Protein AF-A0A060BXF2-F1 (afdb_monomer_lite)

pLDDT: mean 92.51, std 9.1, range [56.09, 98.44]

Foldseek 3Di:
DKDKDWDWDDDPDQKIKIKIFIGGPVRHTQQPFFWKKAKDKDDDKFWQAPPPDQAHHRIGTAHRRMGITMMGDPDDMKMKMDTVPDDIDID

Radius of gyration: 12.57 Å; chains: 1; bounding box: 30×26×34 Å

InterPro domains:
  IPR013783 Immunoglobulin-like fold [G3DSA:2.60.40.10] (5-88)

Sequence (91 aa):
EAQLEMNHVPLKGDTILIEVQIKDKDGIRCLDSRKRVEFQLAGEGRLIQNQGTATGSRKIQAANGKAYIKAVIEGKCSVFATVEDMPVSSI

Secondary structure (DSSP, 8-state):
--EEEEEEEE-STTEEEEEEEEE-TTS-B-TT---EEEEEEEEEEEEE--SSSTTS-SEEE-BTTEEEEEEEEEEEEEEEEEETTS--EE-

Structure (mmCIF, N/CA/C/O backbone):
data_AF-A0A060BXF2-F1
#
_entry.id   AF-A0A060BXF2-F1
#
loop_
_atom_site.group_PDB
_atom_site.id
_atom_site.type_symbol
_atom_site.label_atom_id
_atom_site.label_alt_id
_atom_site.label_comp_id
_atom_site.label_asym_id
_atom_site.label_entity_id
_atom_site.label_seq_id
_atom_site.pdbx_PDB_ins_code
_atom_site.Cartn_x
_atom_site.Cartn_y
_atom_site.Cartn_z
_atom_site.occupancy
_atom_site.B_iso_or_equiv
_atom_site.auth_seq_id
_atom_site.auth_comp_id
_atom_site.auth_asym_id
_atom_site.auth_atom_id
_atom_site.pdbx_PDB_model_num
ATOM 1 N N . GLU A 1 1 ? 10.401 8.747 -16.978 1.00 57.84 1 GLU A N 1
ATOM 2 C CA . GLU A 1 1 ? 10.668 8.081 -15.687 1.00 57.84 1 GLU A CA 1
ATOM 3 C C . GLU A 1 1 ? 9.393 7.394 -15.232 1.00 57.84 1 GLU A C 1
ATOM 5 O O . GLU A 1 1 ? 8.327 7.812 -15.664 1.00 57.84 1 GLU A O 1
ATOM 10 N N . ALA A 1 2 ? 9.486 6.314 -14.463 1.00 73.69 2 ALA A N 1
ATOM 11 C CA . ALA A 1 2 ? 8.300 5.618 -13.977 1.00 73.69 2 ALA A CA 1
ATOM 12 C C . ALA A 1 2 ? 7.547 6.470 -12.941 1.00 73.69 2 ALA A C 1
ATOM 14 O O . ALA A 1 2 ? 8.163 7.214 -12.179 1.00 73.69 2 ALA A O 1
ATOM 15 N N . GLN A 1 3 ? 6.223 6.370 -12.948 1.00 86.06 3 GLN A N 1
ATOM 16 C CA . GLN A 1 3 ? 5.316 7.182 -12.145 1.00 86.06 3 GLN A CA 1
ATOM 17 C C . GLN A 1 3 ? 4.591 6.313 -11.116 1.00 86.06 3 GLN A C 1
ATOM 19 O O . GLN A 1 3 ? 4.310 5.137 -11.355 1.00 86.06 3 GLN A O 1
ATOM 24 N N . LEU A 1 4 ? 4.259 6.906 -9.973 1.00 90.38 4 LEU A N 1
ATOM 25 C CA . LEU A 1 4 ? 3.448 6.272 -8.942 1.00 90.38 4 LEU A CA 1
ATOM 26 C C . LEU A 1 4 ? 2.102 6.977 -8.877 1.00 90.38 4 LEU A C 1
ATOM 28 O O . LEU A 1 4 ? 2.032 8.185 -8.665 1.00 90.38 4 LEU A O 1
ATOM 32 N N . GLU A 1 5 ? 1.038 6.208 -9.051 1.00 93.25 5 GLU A N 1
ATOM 33 C CA . GLU A 1 5 ? -0.322 6.669 -8.821 1.00 93.25 5 GLU A CA 1
ATOM 34 C C . GLU A 1 5 ? -0.808 6.086 -7.499 1.00 93.25 5 GLU A C 1
ATOM 36 O O . GLU A 1 5 ? -0.811 4.867 -7.317 1.00 93.25 5 GLU A O 1
ATOM 41 N N . MET A 1 6 ? -1.203 6.956 -6.575 1.00 94.62 6 MET A N 1
ATOM 42 C CA . MET A 1 6 ? -1.805 6.557 -5.311 1.00 94.62 6 MET A CA 1
ATOM 43 C C . MET A 1 6 ? -3.310 6.801 -5.376 1.00 94.62 6 MET A C 1
ATOM 45 O O . MET A 1 6 ? -3.755 7.811 -5.907 1.00 94.62 6 MET A O 1
ATOM 49 N N . ASN A 1 7 ? -4.087 5.878 -4.823 1.00 96.00 7 ASN A N 1
ATOM 50 C CA . ASN A 1 7 ? -5.526 6.010 -4.634 1.00 96.00 7 ASN A CA 1
ATOM 51 C C . ASN A 1 7 ? -5.905 5.474 -3.253 1.00 96.00 7 ASN A C 1
ATOM 53 O O . ASN A 1 7 ? -5.149 4.723 -2.635 1.00 96.00 7 ASN A O 1
ATOM 57 N N . HIS A 1 8 ? -7.094 5.821 -2.770 1.00 95.69 8 HIS A N 1
ATOM 58 C CA . HIS A 1 8 ? -7.642 5.214 -1.564 1.00 95.69 8 HIS A CA 1
ATOM 59 C C . HIS A 1 8 ? -9.136 4.936 -1.703 1.00 95.69 8 HIS A C 1
ATOM 61 O O . HIS A 1 8 ? -9.850 5.621 -2.433 1.00 95.69 8 HIS A O 1
ATOM 67 N N . VAL A 1 9 ? -9.604 3.918 -0.984 1.00 96.31 9 VAL A N 1
ATOM 68 C CA . VAL A 1 9 ? -11.017 3.545 -0.908 1.00 96.31 9 VAL A CA 1
ATOM 69 C C . VAL A 1 9 ? -11.410 3.411 0.564 1.00 96.31 9 VAL A C 1
ATOM 71 O O . VAL A 1 9 ? -10.747 2.668 1.296 1.00 96.31 9 VAL A O 1
ATOM 74 N N . PRO A 1 10 ? -12.471 4.094 1.024 1.00 96.50 10 PRO A N 1
ATOM 75 C CA . PRO A 1 10 ? -13.013 3.879 2.360 1.00 96.50 10 PRO A CA 1
ATOM 76 C C . PRO A 1 10 ? -13.475 2.430 2.556 1.00 96.50 10 PRO A C 1
ATOM 78 O O . PRO A 1 10 ? -14.094 1.836 1.674 1.00 96.50 10 PRO A O 1
ATOM 81 N N . LEU A 1 11 ? -13.178 1.858 3.719 1.00 95.56 11 LEU A N 1
ATOM 82 C CA . LEU A 1 11 ? -13.701 0.570 4.171 1.00 95.56 11 LEU A CA 1
ATOM 83 C C . LEU A 1 11 ? -14.716 0.806 5.305 1.00 95.56 11 LEU A C 1
ATOM 85 O O . LEU A 1 11 ? -15.504 1.746 5.267 1.00 95.56 11 LEU A O 1
ATOM 89 N N . LYS A 1 12 ? -14.750 -0.082 6.305 1.00 94.19 12 LYS A N 1
ATOM 90 C CA . LYS A 1 12 ? -15.659 0.020 7.450 1.00 94.19 12 LYS A CA 1
ATOM 91 C C . LYS A 1 12 ? -15.066 0.918 8.539 1.00 94.19 12 LYS A C 1
ATOM 93 O O . LYS A 1 12 ? -13.923 0.708 8.946 1.00 94.19 12 LYS A O 1
ATOM 98 N N . GLY A 1 13 ? -15.888 1.827 9.066 1.00 94.50 13 GLY A N 1
ATOM 99 C CA . GLY A 1 13 ? -15.470 2.795 10.084 1.00 94.50 13 GLY A CA 1
ATOM 100 C C . GLY A 1 13 ? -14.379 3.713 9.541 1.00 94.50 13 GLY A C 1
ATOM 101 O O . GLY A 1 13 ? -14.380 4.039 8.359 1.00 94.50 13 GLY A O 1
ATOM 102 N N . ASP A 1 14 ? -13.401 4.031 10.377 1.00 95.75 14 ASP A N 1
ATOM 103 C CA . ASP A 1 14 ? -12.310 4.955 10.038 1.00 95.75 14 ASP A CA 1
ATOM 104 C C . ASP A 1 14 ? -11.173 4.289 9.247 1.00 95.75 14 ASP A C 1
ATOM 106 O O . ASP A 1 14 ? -10.061 4.804 9.159 1.00 95.75 14 ASP A O 1
ATOM 110 N N . THR A 1 15 ? -11.414 3.096 8.693 1.00 97.31 15 THR A N 1
ATOM 111 C CA . THR A 1 15 ? -10.400 2.356 7.939 1.00 97.31 15 THR A CA 1
ATOM 112 C C . THR A 1 15 ? -10.485 2.680 6.454 1.00 97.31 15 THR A C 1
ATOM 114 O O . THR A 1 15 ? -11.553 2.571 5.858 1.00 97.31 15 THR A O 1
ATOM 117 N N . ILE A 1 16 ? -9.348 2.960 5.824 1.00 97.69 16 ILE A N 1
ATOM 118 C CA . ILE A 1 16 ? -9.201 3.078 4.370 1.00 97.69 16 ILE A CA 1
ATOM 119 C C . ILE A 1 16 ? -8.272 1.987 3.829 1.00 97.69 16 ILE A C 1
ATOM 121 O O . ILE A 1 16 ? -7.385 1.497 4.533 1.00 97.69 16 ILE A O 1
ATOM 125 N N . LEU A 1 17 ? -8.459 1.614 2.565 1.00 98.25 17 LEU A N 1
ATOM 126 C CA . LEU A 1 17 ? -7.501 0.846 1.778 1.00 98.25 17 LEU A CA 1
ATOM 127 C C . LEU A 1 17 ? -6.756 1.803 0.852 1.00 98.25 17 LEU A C 1
ATOM 129 O O . LEU A 1 17 ? -7.374 2.419 -0.009 1.00 98.25 17 LEU A O 1
ATOM 133 N N . ILE A 1 18 ? -5.444 1.898 1.012 1.00 97.94 18 ILE A N 1
ATOM 134 C CA . ILE A 1 18 ? -4.561 2.653 0.126 1.00 97.94 18 ILE A CA 1
ATOM 135 C C . ILE A 1 18 ? -4.052 1.697 -0.955 1.00 97.94 18 ILE A C 1
ATOM 137 O O . ILE A 1 18 ? -3.605 0.591 -0.645 1.00 97.94 18 ILE A O 1
ATOM 141 N N . GLU A 1 19 ? -4.124 2.124 -2.213 1.00 97.50 19 GLU A N 1
ATOM 142 C CA . GLU A 1 19 ? -3.578 1.451 -3.392 1.00 97.50 19 GLU A CA 1
ATOM 143 C C . GLU A 1 19 ? -2.442 2.300 -3.972 1.00 97.50 19 GLU A C 1
ATOM 145 O O . GLU A 1 19 ? -2.587 3.509 -4.138 1.00 97.50 19 GLU A O 1
ATOM 150 N N . VAL A 1 20 ? -1.332 1.657 -4.330 1.00 96.44 20 VAL A N 1
ATOM 151 C CA . VAL A 1 20 ? -0.272 2.246 -5.157 1.00 96.44 20 VAL A CA 1
ATOM 152 C C . VAL A 1 20 ? -0.161 1.442 -6.442 1.00 96.44 20 VAL A C 1
ATOM 154 O O . VAL A 1 20 ? 0.024 0.225 -6.394 1.00 96.44 20 VAL A O 1
ATOM 157 N N . GLN A 1 21 ? -0.241 2.126 -7.580 1.00 96.06 21 GLN A N 1
ATOM 158 C CA . GLN A 1 21 ? -0.037 1.580 -8.915 1.00 96.06 21 GLN A CA 1
ATOM 159 C C . GLN A 1 21 ? 1.255 2.143 -9.511 1.00 96.06 21 GLN A C 1
ATOM 161 O O . GLN A 1 21 ? 1.415 3.350 -9.681 1.00 96.06 21 GLN A O 1
ATOM 166 N N . ILE A 1 22 ? 2.156 1.242 -9.893 1.00 94.25 22 ILE A N 1
ATOM 167 C CA . ILE A 1 22 ? 3.377 1.572 -10.625 1.00 94.25 22 ILE A CA 1
ATOM 168 C C . ILE A 1 22 ? 3.027 1.693 -12.108 1.00 94.25 22 ILE A C 1
ATOM 170 O O . ILE A 1 22 ? 2.470 0.758 -12.699 1.00 94.25 22 ILE A O 1
ATOM 174 N N . LYS A 1 23 ? 3.344 2.841 -12.698 1.00 93.62 23 LYS A N 1
ATOM 175 C CA . LYS A 1 23 ? 3.172 3.140 -14.117 1.00 93.62 23 LYS A CA 1
ATOM 176 C C . LYS A 1 23 ? 4.516 3.464 -14.755 1.00 93.62 23 LYS A C 1
ATOM 178 O O . LYS A 1 23 ? 5.447 3.909 -14.084 1.00 93.62 23 LYS A O 1
ATOM 183 N N . ASP A 1 24 ? 4.625 3.247 -16.053 1.00 90.69 24 ASP A N 1
ATOM 184 C CA . ASP A 1 24 ? 5.755 3.737 -16.823 1.00 90.69 24 ASP A CA 1
ATOM 185 C C . ASP A 1 24 ? 5.625 5.246 -17.096 1.00 90.69 24 ASP A C 1
ATOM 187 O O . ASP A 1 24 ? 4.736 5.937 -16.592 1.00 90.69 24 ASP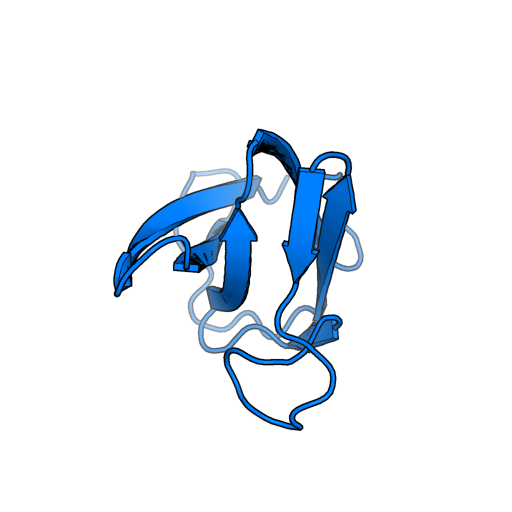 A O 1
ATOM 191 N N . LYS A 1 25 ? 6.561 5.770 -17.885 1.00 89.12 25 LYS A N 1
ATOM 192 C CA . LYS A 1 25 ? 6.612 7.186 -18.266 1.00 89.12 25 LYS A CA 1
ATOM 193 C C . LYS A 1 25 ? 5.411 7.646 -19.099 1.00 89.12 25 LYS A C 1
ATOM 195 O O . LYS A 1 25 ? 5.142 8.842 -19.130 1.00 89.12 25 LYS A O 1
ATOM 200 N N . ASP A 1 26 ? 4.738 6.712 -19.762 1.00 90.81 26 ASP A N 1
ATOM 201 C CA . ASP A 1 26 ? 3.615 6.960 -20.661 1.00 90.81 26 ASP A CA 1
ATOM 202 C C . ASP A 1 26 ? 2.276 6.750 -19.921 1.00 90.81 26 ASP A C 1
ATOM 204 O O . ASP A 1 26 ? 1.201 6.815 -20.515 1.00 90.81 26 ASP A O 1
ATOM 208 N N . GLY A 1 27 ? 2.325 6.517 -18.600 1.00 90.75 27 GLY A N 1
ATOM 209 C CA . GLY A 1 27 ? 1.156 6.305 -17.749 1.00 90.75 27 GLY A CA 1
ATOM 210 C C . GLY A 1 27 ? 0.563 4.896 -17.850 1.00 90.75 27 GLY A C 1
ATOM 211 O O . GLY A 1 27 ? -0.537 4.652 -17.343 1.00 90.75 27 GLY A O 1
ATOM 212 N N . ILE A 1 28 ? 1.268 3.951 -18.476 1.00 93.50 28 ILE A N 1
ATOM 213 C CA . ILE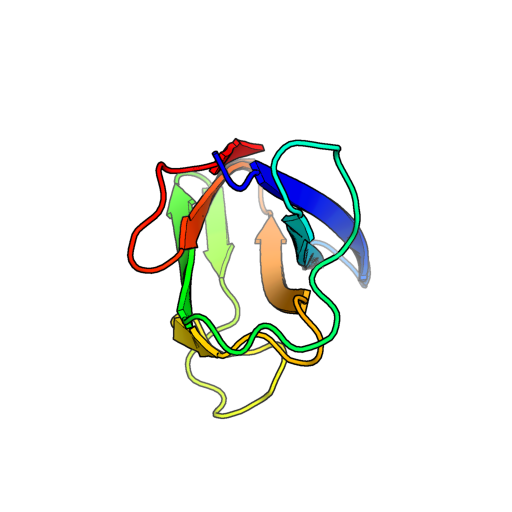 A 1 28 ? 0.812 2.571 -18.650 1.00 93.50 28 ILE A CA 1
ATOM 214 C C . ILE A 1 28 ? 1.204 1.748 -17.422 1.00 93.50 28 ILE A C 1
ATOM 216 O O . ILE A 1 28 ? 2.298 1.870 -16.878 1.00 93.50 28 ILE A O 1
ATOM 220 N N . ARG A 1 29 ? 0.297 0.886 -16.956 1.00 94.62 29 ARG A N 1
ATOM 221 C CA . ARG A 1 29 ? 0.516 0.041 -15.772 1.00 94.62 29 ARG A CA 1
ATOM 222 C C . ARG A 1 29 ? 1.620 -0.990 -16.016 1.00 94.62 29 ARG A C 1
ATOM 224 O O . ARG A 1 29 ? 1.518 -1.791 -16.942 1.00 94.62 29 ARG A O 1
ATOM 231 N N . CYS A 1 30 ? 2.603 -1.050 -15.121 1.00 93.62 30 CYS A N 1
ATOM 232 C CA . CYS A 1 30 ? 3.666 -2.057 -15.164 1.00 93.62 30 CYS A CA 1
ATOM 233 C C . CYS A 1 30 ? 3.190 -3.380 -14.538 1.00 93.62 30 CYS A C 1
ATOM 235 O O . CYS A 1 30 ? 3.455 -3.652 -13.367 1.00 93.62 30 CYS A O 1
ATOM 237 N N . LEU A 1 31 ? 2.452 -4.191 -15.303 1.00 93.56 31 LEU A N 1
ATOM 238 C CA . LEU A 1 31 ? 1.768 -5.403 -14.817 1.00 93.56 31 LEU A CA 1
ATOM 239 C C . LEU A 1 31 ? 2.690 -6.558 -14.402 1.00 93.56 31 LEU A C 1
ATOM 241 O O . LEU A 1 31 ? 2.213 -7.549 -13.864 1.00 93.56 31 LEU A O 1
ATOM 245 N N . ASP A 1 32 ? 3.987 -6.455 -14.640 1.00 92.69 32 ASP A N 1
ATOM 246 C CA . ASP A 1 32 ? 5.012 -7.420 -14.244 1.00 92.69 32 ASP A CA 1
ATOM 247 C C . ASP A 1 32 ? 5.909 -6.894 -13.111 1.00 92.69 32 ASP A C 1
ATOM 249 O O . ASP A 1 32 ? 6.742 -7.634 -12.579 1.00 92.69 32 ASP A O 1
ATOM 253 N N . SER A 1 33 ? 5.727 -5.633 -12.703 1.00 92.88 33 SER A N 1
ATOM 254 C CA . SER A 1 33 ? 6.558 -5.002 -11.685 1.00 92.88 33 SER A CA 1
ATOM 255 C C . SER A 1 33 ? 6.371 -5.667 -10.324 1.00 92.88 33 SER A C 1
ATOM 257 O O . SER A 1 33 ? 5.254 -5.793 -9.814 1.00 92.88 33 SER A O 1
ATOM 259 N N . ARG A 1 34 ? 7.510 -6.040 -9.728 1.00 94.88 34 ARG A N 1
ATOM 260 C CA . ARG A 1 34 ? 7.650 -6.592 -8.368 1.00 94.88 34 ARG A CA 1
ATOM 261 C C . ARG A 1 34 ? 8.464 -5.680 -7.456 1.00 94.88 34 ARG A C 1
ATOM 263 O O . ARG A 1 34 ? 8.993 -6.128 -6.437 1.00 94.88 34 ARG A O 1
ATOM 270 N N . LYS A 1 35 ? 8.623 -4.411 -7.846 1.00 93.69 35 LYS A N 1
ATOM 271 C CA . LYS A 1 35 ? 9.394 -3.440 -7.067 1.00 93.69 35 LYS A CA 1
ATOM 272 C C . LYS A 1 35 ? 8.820 -3.313 -5.659 1.00 93.69 35 LYS A C 1
ATOM 274 O O . LYS A 1 35 ? 7.608 -3.432 -5.457 1.00 93.69 35 LYS A O 1
ATOM 279 N N . ARG A 1 36 ? 9.698 -3.097 -4.680 1.00 95.25 36 ARG A N 1
ATOM 280 C CA . ARG A 1 36 ? 9.289 -2.894 -3.290 1.00 95.25 36 ARG A CA 1
ATOM 281 C C . ARG A 1 36 ? 8.677 -1.513 -3.127 1.00 95.25 36 ARG A C 1
ATOM 283 O O . ARG A 1 36 ? 9.275 -0.522 -3.533 1.00 95.25 36 ARG A O 1
ATOM 290 N N . VAL A 1 37 ? 7.505 -1.487 -2.509 1.00 95.50 37 VAL A N 1
ATOM 291 C CA . VAL A 1 37 ? 6.793 -0.290 -2.076 1.00 95.50 37 VAL A CA 1
ATOM 292 C C . VAL A 1 37 ? 6.915 -0.191 -0.559 1.00 95.50 37 VAL A C 1
ATOM 294 O O . VAL A 1 37 ? 6.673 -1.175 0.147 1.00 95.50 37 VAL A O 1
ATOM 297 N N . GLU A 1 38 ? 7.294 0.979 -0.054 1.00 96.44 38 GLU A N 1
ATOM 298 C CA . GLU A 1 38 ? 7.240 1.312 1.367 1.00 96.44 38 GLU A CA 1
ATOM 299 C C . GLU A 1 38 ? 6.188 2.393 1.611 1.00 96.44 38 GLU A C 1
ATOM 301 O O . GLU A 1 38 ? 6.244 3.475 1.032 1.00 96.44 38 GLU A O 1
ATOM 306 N N . PHE A 1 39 ? 5.254 2.101 2.512 1.00 96.75 39 PHE A N 1
ATOM 307 C CA . PHE A 1 39 ? 4.234 3.040 2.959 1.00 96.75 39 PHE A CA 1
ATOM 308 C C . PHE A 1 39 ? 4.670 3.769 4.230 1.00 96.75 39 PHE A C 1
ATOM 310 O O . PHE A 1 39 ? 5.269 3.182 5.137 1.00 96.75 39 PHE A O 1
ATOM 317 N N . GLN A 1 40 ? 4.325 5.047 4.322 1.00 96.69 40 GLN A N 1
ATOM 318 C CA . GLN A 1 40 ? 4.503 5.875 5.510 1.00 96.69 40 GLN A CA 1
ATOM 319 C C . GLN A 1 40 ? 3.252 6.729 5.717 1.00 96.69 40 GLN A C 1
ATOM 321 O O . GLN A 1 40 ? 2.562 7.076 4.764 1.00 96.69 40 GLN A O 1
ATOM 326 N N . LEU A 1 41 ? 2.950 7.053 6.969 1.00 96.94 41 LEU A N 1
ATOM 327 C CA . LEU A 1 41 ? 1.822 7.904 7.333 1.00 96.94 41 LEU A CA 1
ATOM 328 C C . LEU A 1 41 ? 2.298 8.907 8.380 1.00 96.94 41 LEU A C 1
ATOM 330 O O . LEU A 1 41 ? 2.987 8.523 9.325 1.00 96.94 41 LEU A O 1
ATOM 334 N N . ALA A 1 42 ? 1.926 10.170 8.198 1.00 96.75 42 ALA A N 1
ATOM 335 C CA . ALA A 1 42 ? 2.128 11.239 9.168 1.00 96.75 42 ALA A CA 1
ATOM 336 C C . ALA A 1 42 ? 0.777 11.853 9.559 1.00 96.75 42 ALA A C 1
ATOM 338 O O . ALA A 1 42 ? -0.075 12.048 8.695 1.00 96.75 42 ALA A O 1
ATOM 339 N N . GLY A 1 43 ? 0.599 12.181 10.840 1.00 95.81 43 GLY A N 1
ATOM 340 C CA . GLY A 1 43 ? -0.627 12.788 11.367 1.00 95.81 43 GLY A CA 1
ATOM 341 C C . GLY A 1 43 ? -1.433 11.863 12.280 1.00 95.81 43 GLY A C 1
ATOM 342 O O . GLY A 1 43 ? -0.885 10.951 12.899 1.00 95.81 43 GLY A O 1
ATOM 343 N N . GLU A 1 44 ? -2.731 12.140 12.378 1.00 95.38 44 GLU A N 1
ATOM 344 C CA . GLU A 1 44 ? -3.675 11.520 13.321 1.00 95.38 44 GLU A CA 1
ATOM 345 C C . GLU A 1 44 ? -4.262 10.217 12.765 1.00 95.38 44 GLU A C 1
ATOM 347 O O . GLU A 1 44 ? -5.437 10.113 12.410 1.00 95.38 44 GLU A O 1
ATOM 352 N N . GLY A 1 45 ? -3.402 9.215 12.616 1.00 96.25 45 GLY A N 1
ATOM 353 C CA . GLY A 1 45 ? -3.788 7.920 12.082 1.00 96.25 45 GLY A CA 1
ATOM 354 C C . GLY A 1 45 ? -2.659 6.909 12.164 1.00 96.25 45 GLY A C 1
ATOM 355 O O . GLY A 1 45 ? -1.563 7.182 12.658 1.00 96.25 45 GLY A O 1
ATOM 356 N N . ARG A 1 46 ? -2.917 5.700 11.670 1.00 97.50 46 ARG A N 1
ATOM 357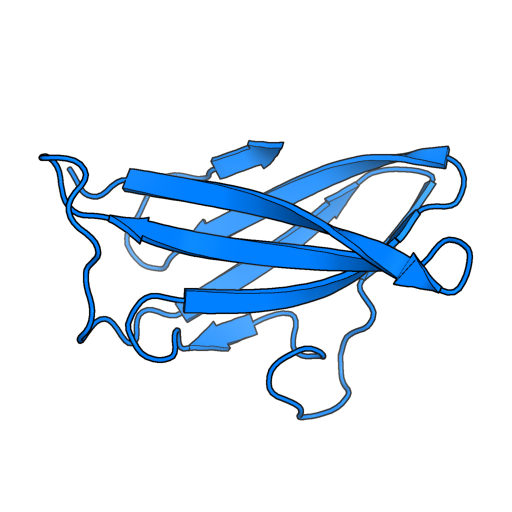 C CA . ARG A 1 46 ? -1.920 4.626 11.680 1.00 97.50 46 ARG A CA 1
ATOM 358 C C . ARG A 1 46 ? -2.114 3.641 10.546 1.00 97.50 46 ARG A C 1
ATOM 360 O O . ARG A 1 46 ? -3.230 3.243 10.222 1.00 97.50 46 ARG A O 1
ATOM 367 N N . LEU A 1 47 ? -0.998 3.161 10.008 1.00 98.06 47 LEU A N 1
ATOM 368 C CA . LEU A 1 47 ? -0.996 2.008 9.117 1.00 98.06 47 LEU A CA 1
ATOM 369 C C . LEU A 1 47 ? -1.361 0.744 9.908 1.00 98.06 47 LEU A C 1
ATOM 371 O O . LEU A 1 47 ? -0.822 0.486 10.988 1.00 98.06 47 LEU A O 1
ATOM 375 N N . ILE A 1 48 ? -2.247 -0.075 9.350 1.00 97.94 48 ILE A N 1
ATOM 376 C CA . ILE A 1 48 ? -2.499 -1.439 9.809 1.00 97.94 48 ILE A CA 1
ATOM 377 C C . ILE A 1 48 ? -1.412 -2.313 9.176 1.00 97.94 48 ILE A C 1
ATOM 379 O O . ILE A 1 48 ? -1.511 -2.726 8.025 1.00 97.94 48 ILE A O 1
ATOM 383 N N . GLN A 1 49 ? -0.335 -2.532 9.924 1.00 97.75 49 GLN A N 1
ATOM 384 C CA . GLN A 1 49 ? 0.914 -3.134 9.449 1.00 97.75 49 GLN A CA 1
ATOM 385 C C . GLN A 1 49 ? 1.362 -4.307 10.340 1.00 97.75 49 GLN A C 1
ATOM 387 O O . GLN A 1 49 ? 0.748 -4.575 11.371 1.00 97.75 49 GLN A O 1
ATOM 392 N N . ASN A 1 50 ? 2.452 -4.982 9.956 1.00 97.19 50 ASN A N 1
ATOM 393 C CA . ASN A 1 50 ? 3.057 -6.125 10.659 1.00 97.19 50 ASN A CA 1
ATOM 394 C C . ASN A 1 50 ? 2.155 -7.366 10.769 1.00 97.19 50 ASN A C 1
ATOM 396 O O . ASN A 1 50 ? 2.288 -8.152 11.701 1.00 97.19 50 ASN A O 1
ATOM 400 N N . GLN A 1 51 ? 1.247 -7.565 9.813 1.00 97.94 51 GLN A N 1
ATOM 401 C CA . GLN A 1 51 ? 0.347 -8.725 9.805 1.00 97.94 51 GLN A CA 1
ATOM 402 C C . GLN A 1 51 ? 0.883 -9.907 8.988 1.00 97.94 51 GLN A C 1
ATOM 404 O O . GLN A 1 51 ? 0.304 -10.987 9.036 1.00 97.94 51 GLN A O 1
ATOM 409 N N . GLY A 1 52 ? 1.937 -9.702 8.191 1.00 96.25 52 GLY A N 1
ATOM 410 C CA . GLY A 1 52 ? 2.415 -10.712 7.241 1.00 96.25 52 GLY A CA 1
ATOM 411 C C . GLY A 1 52 ? 1.432 -10.975 6.092 1.00 96.25 52 GLY A C 1
ATOM 412 O O . GLY A 1 52 ? 1.423 -12.063 5.527 1.00 96.25 52 GLY A O 1
ATOM 413 N N . THR A 1 53 ? 0.581 -9.998 5.756 1.00 97.62 53 THR A N 1
ATOM 414 C CA . THR A 1 53 ? -0.454 -10.113 4.715 1.00 97.62 53 THR A CA 1
ATOM 415 C C . THR A 1 53 ? -0.242 -9.109 3.583 1.00 97.62 53 THR A C 1
ATOM 417 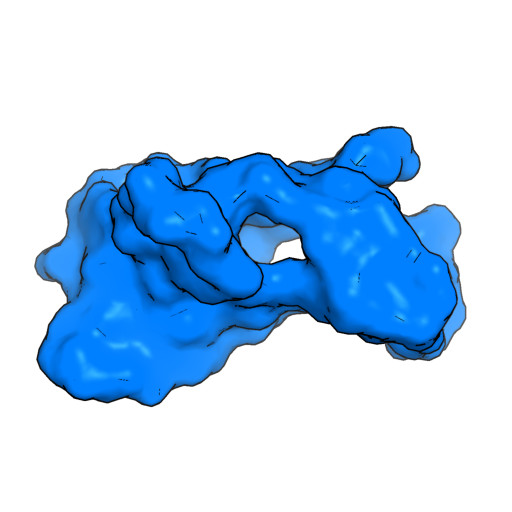O O . THR A 1 53 ? 0.444 -8.095 3.747 1.00 97.62 53 THR A O 1
ATOM 420 N N . ALA A 1 54 ? -0.890 -9.360 2.440 1.00 96.94 54 ALA A N 1
ATOM 421 C CA . ALA A 1 54 ? -0.783 -8.533 1.236 1.00 96.94 54 ALA A CA 1
ATOM 422 C C . ALA A 1 54 ? -1.294 -7.088 1.405 1.00 96.94 54 ALA A C 1
ATOM 424 O O . ALA A 1 54 ? -0.910 -6.213 0.641 1.00 96.94 54 ALA A O 1
ATOM 425 N N . THR A 1 55 ? -2.147 -6.830 2.401 1.00 97.56 55 THR A N 1
ATOM 426 C CA . THR A 1 55 ? -2.690 -5.492 2.704 1.00 97.56 55 THR A CA 1
ATOM 427 C C . THR A 1 55 ? -2.275 -4.986 4.088 1.00 97.56 55 THR A C 1
ATOM 429 O O . THR A 1 55 ? -2.858 -4.027 4.590 1.00 97.56 55 THR A O 1
ATOM 432 N N . GLY A 1 56 ? -1.359 -5.692 4.755 1.00 97.75 56 GLY A N 1
ATOM 433 C CA . GLY A 1 56 ? -0.991 -5.476 6.157 1.00 97.75 56 GLY A CA 1
ATOM 434 C C . GLY A 1 56 ? 0.519 -5.428 6.370 1.00 97.75 56 GLY A C 1
ATOM 435 O O . GLY A 1 56 ? 1.012 -5.784 7.443 1.00 97.75 56 GLY A O 1
ATOM 436 N N . SER A 1 57 ? 1.256 -5.033 5.333 1.00 98.12 57 SER A N 1
ATOM 437 C CA . SER A 1 57 ? 2.716 -4.980 5.315 1.00 98.12 57 SER A CA 1
ATOM 438 C C . SER A 1 57 ? 3.176 -3.595 4.875 1.00 98.12 57 SER A C 1
ATOM 440 O O . SER A 1 57 ? 2.844 -3.149 3.783 1.00 98.12 57 SER A O 1
ATOM 442 N N . ARG A 1 58 ? 3.966 -2.921 5.721 1.00 97.19 58 ARG A N 1
ATOM 443 C CA . ARG A 1 58 ? 4.514 -1.586 5.429 1.00 97.19 58 ARG A CA 1
ATOM 444 C C . ARG A 1 58 ? 5.464 -1.585 4.237 1.00 97.19 58 ARG A C 1
ATOM 446 O O . ARG A 1 58 ? 5.488 -0.626 3.479 1.00 97.19 58 ARG A O 1
ATOM 453 N N . LYS A 1 59 ? 6.263 -2.645 4.117 1.00 97.31 59 LYS A N 1
ATOM 454 C CA . LYS A 1 59 ? 7.191 -2.888 3.013 1.00 97.31 59 LYS A CA 1
ATOM 455 C C . LYS A 1 59 ? 6.722 -4.137 2.296 1.00 97.31 59 LYS A C 1
ATOM 457 O O . LYS A 1 59 ? 6.666 -5.198 2.916 1.00 97.31 59 LYS A O 1
ATOM 462 N N . ILE A 1 60 ? 6.368 -4.017 1.025 1.00 97.44 60 ILE A N 1
ATOM 463 C CA . ILE A 1 60 ? 5.830 -5.134 0.250 1.00 97.44 60 ILE A CA 1
ATOM 464 C C . ILE A 1 60 ? 6.244 -5.023 -1.214 1.00 97.44 60 ILE A C 1
ATOM 466 O O . ILE A 1 60 ? 6.361 -3.928 -1.753 1.00 97.44 60 ILE A O 1
ATOM 470 N N . GLN A 1 61 ? 6.497 -6.157 -1.861 1.00 96.69 61 GLN A N 1
ATOM 471 C CA . GLN A 1 61 ? 6.672 -6.181 -3.311 1.00 96.69 61 GLN A CA 1
ATOM 472 C C . GLN A 1 61 ? 5.323 -6.010 -3.996 1.00 96.69 61 GLN A C 1
ATOM 474 O O . GLN A 1 61 ? 4.338 -6.630 -3.597 1.00 96.69 61 GLN A O 1
ATOM 479 N N . ALA A 1 62 ? 5.291 -5.190 -5.040 1.00 95.81 62 ALA A N 1
ATOM 480 C CA . ALA A 1 62 ? 4.105 -5.058 -5.859 1.00 95.81 62 ALA A CA 1
ATOM 481 C C . ALA A 1 62 ? 3.707 -6.412 -6.482 1.00 95.81 62 ALA A C 1
ATOM 483 O O . ALA A 1 62 ? 4.551 -7.179 -6.946 1.00 95.81 62 ALA A O 1
ATOM 484 N N . ALA A 1 63 ? 2.408 -6.693 -6.503 1.00 97.12 63 ALA A N 1
ATOM 485 C CA . ALA A 1 63 ? 1.804 -7.782 -7.251 1.00 97.12 63 ALA A CA 1
ATOM 486 C C . ALA A 1 63 ? 1.166 -7.185 -8.505 1.00 97.12 63 ALA A C 1
ATOM 488 O O . ALA A 1 63 ? 0.232 -6.388 -8.425 1.00 97.12 63 ALA A O 1
ATOM 489 N N . ASN A 1 64 ? 1.708 -7.536 -9.6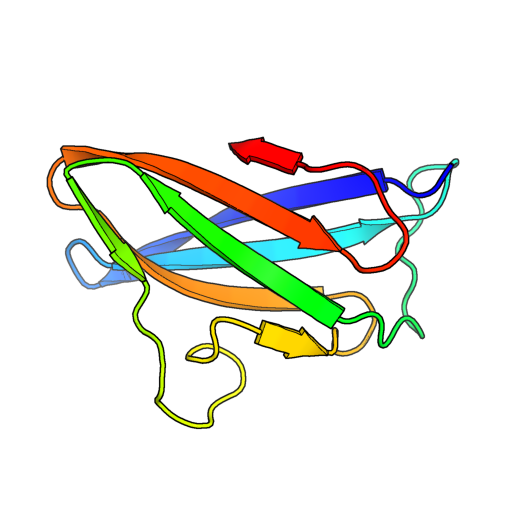67 1.00 96.25 64 ASN A N 1
ATOM 490 C CA . ASN A 1 64 ? 1.326 -6.974 -10.961 1.00 96.25 64 ASN A CA 1
ATOM 491 C C . ASN A 1 64 ? 1.369 -5.434 -11.001 1.00 96.25 64 ASN A C 1
ATOM 493 O O . ASN A 1 64 ? 0.443 -4.775 -11.481 1.00 96.25 64 ASN A O 1
ATOM 497 N N . GLY A 1 65 ? 2.425 -4.854 -10.421 1.00 94.75 65 GLY A N 1
ATOM 498 C CA . GLY A 1 65 ? 2.591 -3.405 -10.318 1.00 94.75 65 GLY A CA 1
ATOM 499 C C . GLY A 1 65 ? 1.683 -2.715 -9.305 1.00 94.75 65 GLY A C 1
ATOM 500 O O . GLY A 1 65 ? 1.678 -1.487 -9.274 1.00 94.75 65 GLY A O 1
ATOM 501 N N . LYS A 1 66 ? 0.947 -3.463 -8.474 1.00 96.88 66 LYS A N 1
ATOM 502 C CA . LYS A 1 66 ? 0.107 -2.910 -7.410 1.00 96.88 66 LYS A CA 1
ATOM 503 C C . LYS A 1 66 ? 0.569 -3.301 -6.015 1.00 96.88 66 LYS A C 1
ATOM 505 O O . LYS A 1 66 ? 0.953 -4.442 -5.779 1.00 96.88 66 LYS A O 1
ATOM 510 N N . ALA A 1 67 ? 0.458 -2.377 -5.073 1.00 97.50 67 ALA A N 1
ATOM 511 C CA . ALA A 1 67 ? 0.642 -2.641 -3.652 1.00 97.50 67 ALA A CA 1
ATOM 512 C C . ALA A 1 67 ? -0.485 -2.005 -2.842 1.00 97.50 67 ALA A C 1
ATOM 514 O O . ALA A 1 67 ? -1.050 -0.987 -3.241 1.00 97.50 67 ALA A O 1
ATOM 515 N N . TYR A 1 68 ? -0.787 -2.606 -1.693 1.00 98.19 68 TYR A N 1
ATOM 516 C CA . TYR A 1 68 ? -1.897 -2.193 -0.851 1.00 98.19 68 TYR A CA 1
ATOM 517 C C . TYR A 1 68 ? -1.487 -2.110 0.610 1.00 98.19 68 TYR A C 1
ATOM 519 O O . TYR A 1 68 ? -0.723 -2.943 1.101 1.00 98.19 68 TYR A O 1
ATOM 527 N N . ILE A 1 69 ? -2.089 -1.173 1.334 1.00 98.44 69 ILE A N 1
ATOM 528 C CA . ILE A 1 69 ? -2.047 -1.166 2.792 1.00 98.44 69 ILE A CA 1
ATOM 529 C C . ILE A 1 69 ? -3.341 -0.595 3.359 1.00 98.44 69 ILE A C 1
ATOM 531 O O . ILE A 1 69 ? -3.932 0.321 2.794 1.00 98.44 69 ILE A O 1
ATOM 535 N N . LYS A 1 70 ? -3.805 -1.143 4.479 1.00 98.44 70 LYS A N 1
ATOM 536 C CA . LYS A 1 70 ? -4.918 -0.551 5.224 1.00 98.44 70 LYS A CA 1
ATOM 537 C C . LYS A 1 70 ? -4.392 0.478 6.219 1.00 98.44 70 LYS A C 1
ATOM 539 O O . LYS A 1 70 ? -3.331 0.279 6.808 1.00 98.44 70 LYS A O 1
ATOM 544 N N . ALA A 1 71 ? -5.150 1.535 6.459 1.00 98.06 71 ALA A N 1
ATOM 545 C CA . ALA A 1 71 ? -4.854 2.529 7.485 1.00 98.06 71 ALA A CA 1
ATOM 546 C C . ALA A 1 71 ? -6.127 2.919 8.230 1.00 98.06 71 ALA A C 1
ATOM 548 O O . ALA A 1 71 ? -7.207 2.864 7.651 1.00 98.06 71 ALA A O 1
ATOM 549 N N . VAL A 1 72 ? -5.991 3.303 9.495 1.00 98.00 72 VAL A N 1
ATOM 550 C CA . VAL A 1 72 ? -7.046 3.976 10.260 1.00 98.00 72 VAL A CA 1
ATOM 551 C C . VAL A 1 72 ? -6.754 5.474 10.233 1.00 98.00 72 VAL A C 1
ATOM 553 O O . VAL A 1 72 ? -5.617 5.863 10.514 1.00 98.00 72 VAL A O 1
ATOM 556 N N . ILE A 1 73 ? -7.748 6.282 9.869 1.00 96.69 73 ILE A N 1
ATOM 557 C CA . ILE A 1 73 ? -7.662 7.740 9.741 1.00 96.69 73 ILE A CA 1
ATOM 558 C C . ILE A 1 73 ? -8.585 8.368 10.783 1.00 96.69 73 ILE A C 1
ATOM 560 O O . ILE A 1 73 ? -9.797 8.380 10.610 1.00 96.69 73 ILE A O 1
ATOM 564 N N . GLU A 1 74 ? -8.010 8.873 11.869 1.00 93.12 74 GLU A N 1
ATOM 565 C CA . GLU A 1 74 ? -8.755 9.435 13.008 1.00 93.12 74 GLU A CA 1
ATOM 566 C C . GLU A 1 74 ? -8.852 10.970 12.916 1.00 93.12 74 GLU A C 1
ATOM 568 O O . GLU A 1 74 ? -9.670 11.592 13.590 1.00 93.12 74 GLU A O 1
ATOM 573 N N . GLY A 1 75 ? -8.059 11.576 12.030 1.00 91.69 75 GLY A N 1
ATOM 574 C CA . GLY A 1 75 ? -8.040 13.006 11.758 1.00 91.69 75 GLY A CA 1
ATOM 575 C C . GLY A 1 75 ? -7.171 13.343 10.549 1.00 91.69 75 GLY A C 1
ATOM 576 O O . GLY A 1 75 ? -7.065 12.569 9.592 1.00 91.69 75 GLY A O 1
ATOM 577 N N . LYS A 1 76 ? -6.535 14.519 10.560 1.00 93.69 76 LYS A N 1
ATOM 578 C CA . LYS A 1 76 ? -5.721 14.961 9.419 1.00 93.69 76 LYS A CA 1
ATOM 579 C C . LYS A 1 76 ? -4.461 14.100 9.299 1.00 93.69 76 LYS A C 1
ATOM 581 O O . LYS A 1 76 ? -3.607 14.104 10.186 1.00 93.69 76 LYS A O 1
ATOM 586 N N . CYS A 1 77 ? -4.336 13.408 8.171 1.00 93.75 77 CYS A N 1
ATOM 587 C CA . CYS A 1 77 ? -3.202 12.549 7.845 1.00 93.75 77 CYS A CA 1
ATOM 588 C C . CYS A 1 77 ? -2.669 12.844 6.443 1.00 93.75 77 CYS A C 1
ATOM 590 O O . CYS A 1 77 ? -3.410 13.299 5.576 1.00 93.75 77 CYS A O 1
ATOM 592 N N . SER A 1 78 ? -1.402 12.511 6.218 1.00 94.75 78 SER A N 1
ATOM 593 C CA . SER A 1 78 ? -0.787 12.427 4.894 1.00 94.75 78 SER A CA 1
ATOM 594 C C . SER A 1 78 ? -0.134 11.065 4.735 1.00 94.75 78 SER A C 1
ATOM 596 O O . SER A 1 78 ? 0.550 10.590 5.650 1.00 94.75 78 SER A O 1
ATOM 598 N N . VAL A 1 79 ? -0.346 10.433 3.582 1.00 95.00 79 VAL A N 1
ATOM 599 C CA . VAL A 1 79 ? 0.212 9.113 3.280 1.00 95.00 79 VAL A CA 1
ATOM 600 C C . VAL A 1 79 ? 1.247 9.251 2.175 1.00 95.00 79 VAL A C 1
ATOM 602 O O . VAL A 1 79 ? 1.023 9.902 1.157 1.00 95.00 79 VAL A O 1
ATOM 605 N N . PHE A 1 80 ? 2.392 8.611 2.378 1.00 94.75 80 PHE A N 1
ATOM 606 C CA . PHE A 1 80 ? 3.501 8.599 1.437 1.00 94.75 80 PHE A CA 1
ATOM 607 C C . PHE A 1 80 ? 3.774 7.168 0.998 1.00 94.75 80 PHE A C 1
ATOM 609 O O . PHE A 1 80 ? 3.722 6.235 1.805 1.00 94.75 80 PHE A O 1
ATOM 616 N N . ALA A 1 81 ? 4.108 7.002 -0.277 1.00 94.19 81 ALA A N 1
ATOM 617 C CA . ALA A 1 81 ? 4.624 5.756 -0.809 1.00 94.19 81 ALA A CA 1
ATOM 618 C C . ALA A 1 81 ? 5.918 6.013 -1.569 1.00 94.19 81 ALA A C 1
ATOM 620 O O . ALA A 1 81 ? 5.982 6.853 -2.474 1.00 94.19 81 ALA A O 1
ATOM 621 N N . THR A 1 82 ? 6.945 5.256 -1.204 1.00 92.81 82 THR A N 1
ATOM 622 C CA . THR A 1 82 ? 8.212 5.211 -1.925 1.00 92.81 82 THR A CA 1
ATOM 623 C C . THR A 1 82 ? 8.330 3.873 -2.628 1.00 92.81 82 THR A C 1
ATOM 625 O O . THR A 1 82 ? 7.874 2.845 -2.124 1.00 92.81 82 THR A O 1
ATOM 628 N N . VAL A 1 83 ? 8.927 3.883 -3.813 1.00 90.44 83 VAL A N 1
ATOM 629 C CA . VAL A 1 83 ? 9.248 2.661 -4.543 1.00 90.44 83 VAL A CA 1
ATOM 630 C C . VAL A 1 83 ? 10.748 2.603 -4.735 1.00 90.44 83 VAL A C 1
ATOM 632 O O . VAL A 1 83 ? 11.381 3.617 -5.013 1.00 90.44 83 VAL A O 1
ATOM 635 N N . GLU A 1 84 ? 11.318 1.417 -4.546 1.00 85.69 84 GLU A N 1
ATOM 636 C CA . GLU A 1 84 ? 12.745 1.185 -4.749 1.00 85.69 84 GLU A CA 1
ATOM 637 C C . GLU A 1 84 ? 13.172 1.662 -6.152 1.00 85.69 84 GLU A C 1
ATOM 639 O O . GLU A 1 84 ? 12.528 1.365 -7.173 1.00 85.69 84 GLU A O 1
ATOM 644 N N . ASP A 1 85 ? 14.238 2.463 -6.178 1.00 78.06 85 ASP A N 1
ATOM 645 C CA . ASP A 1 85 ? 14.760 3.149 -7.364 1.00 78.06 85 ASP A CA 1
ATOM 646 C C . ASP A 1 85 ? 13.765 4.119 -8.039 1.00 78.06 85 ASP A C 1
ATOM 648 O O . ASP A 1 85 ? 13.755 4.242 -9.267 1.00 78.06 85 ASP A O 1
ATOM 652 N N . MET A 1 86 ? 12.888 4.780 -7.268 1.00 72.56 86 MET A N 1
ATOM 653 C CA . MET A 1 86 ? 11.970 5.824 -7.753 1.00 72.56 86 MET A CA 1
ATOM 654 C C . MET A 1 86 ? 11.781 6.982 -6.751 1.00 72.56 86 MET A C 1
ATOM 656 O O . MET A 1 86 ? 11.900 6.781 -5.540 1.00 72.56 86 MET A O 1
ATOM 660 N N . PRO A 1 87 ? 11.444 8.195 -7.234 1.00 65.00 87 PRO A N 1
ATOM 661 C CA . PRO A 1 87 ? 11.048 9.315 -6.379 1.0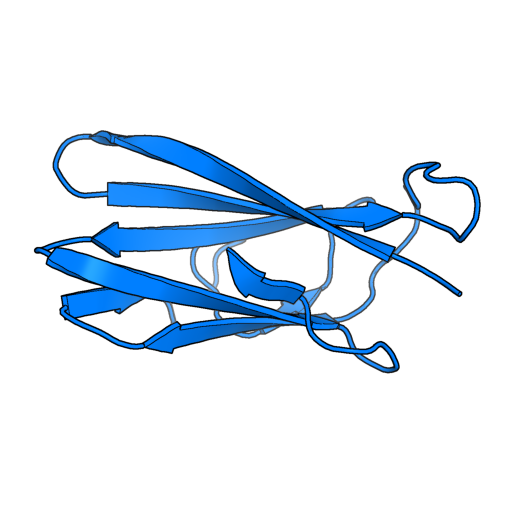0 65.00 87 PRO A CA 1
ATOM 662 C C . PRO A 1 87 ? 9.705 9.066 -5.658 1.00 65.00 87 PRO A C 1
ATOM 664 O O . PRO A 1 87 ? 8.893 8.237 -6.069 1.00 65.00 87 PRO A O 1
ATOM 667 N N . VAL A 1 88 ? 9.488 9.780 -4.550 1.00 63.22 88 VAL A N 1
ATOM 668 C CA . VAL A 1 88 ? 8.354 9.608 -3.616 1.00 63.22 88 VAL A CA 1
ATOM 669 C C . VAL A 1 88 ? 7.032 10.137 -4.195 1.00 63.22 88 VAL A C 1
ATOM 671 O O . VAL A 1 88 ? 7.027 11.171 -4.856 1.00 63.22 88 VAL A O 1
ATOM 674 N N . SER A 1 89 ? 5.906 9.479 -3.883 1.00 66.00 89 SER A N 1
ATOM 675 C CA . SER A 1 89 ? 4.535 9.950 -4.176 1.00 66.00 89 SER A CA 1
ATOM 676 C C . SER A 1 89 ? 3.704 10.126 -2.896 1.00 66.00 89 SER A C 1
ATOM 678 O O . SER A 1 89 ? 3.900 9.382 -1.932 1.00 66.00 89 SER A O 1
ATOM 680 N N . SER A 1 90 ? 2.792 11.106 -2.865 1.00 69.94 90 SER A N 1
ATOM 681 C CA . SER A 1 90 ? 1.976 11.462 -1.687 1.00 69.94 90 SER A CA 1
ATOM 682 C C . SER A 1 90 ? 0.529 11.801 -2.051 1.00 69.94 90 SER A C 1
ATOM 684 O O . SER A 1 90 ? 0.306 12.391 -3.111 1.00 69.94 90 SER A O 1
ATOM 686 N N . ILE A 1 91 ? -0.416 11.501 -1.151 1.00 56.09 91 ILE A N 1
ATOM 687 C CA . ILE A 1 91 ? -1.834 11.909 -1.211 1.00 56.09 91 ILE A CA 1
ATOM 688 C C . ILE A 1 91 ? -2.312 12.445 0.141 1.00 56.09 91 ILE A C 1
ATOM 690 O O . ILE A 1 91 ? -1.822 11.954 1.192 1.00 56.09 91 ILE A O 1
#

Organism: NCBI:txid708629